Protein AF-A0A969S4S1-F1 (afdb_monomer_lite)

Secondary structure (DSSP, 8-state):
-------------------HHHHHHHHHHHHTT--EE----TTSSHHHHHHHHHHHHTTTSEEEE---SS-HHHHHHHHHHHTT--SBPPP-TTS---BPPHHHHHHHHHHH-STTEEEEETTGGGS-HHHHHHHHHHHHTT-EEEE-

Sequence (148 aa):
MARAAGRGTGSDAVKPLVDVVALEQVTSAIAAGCSVLLSGEAGQGTNQIAQAVADRFSGGLDVAIGVYKGSGKQFFQGLAKQLGCPLETEPDEKGRSRPLTVEQLKEEIAGNVGAETLIVLPESKRLPASVRYWIEDLMGDGVRVLAT

Structure (mmCIF, N/CA/C/O backbone):
data_AF-A0A969S4S1-F1
#
_entry.id   AF-A0A969S4S1-F1
#
loop_
_atom_site.group_PDB
_atom_site.id
_atom_site.type_symbol
_atom_site.label_atom_id
_atom_site.label_alt_id
_atom_site.label_comp_id
_atom_site.label_asym_id
_atom_site.label_entity_id
_atom_site.label_seq_id
_atom_site.pdbx_PDB_ins_code
_atom_site.Cartn_x
_atom_site.Cartn_y
_atom_site.Cartn_z
_atom_site.occupancy
_atom_site.B_iso_or_equiv
_atom_site.auth_seq_id
_atom_site.auth_comp_id
_atom_site.auth_asym_id
_atom_site.auth_atom_id
_atom_site.pdbx_PDB_model_num
ATOM 1 N N . MET A 1 1 ? -23.736 31.378 -48.860 1.00 45.19 1 MET A N 1
ATOM 2 C CA . MET A 1 1 ? -23.098 31.942 -47.646 1.00 45.19 1 MET A CA 1
ATOM 3 C C . MET A 1 1 ? -23.837 31.355 -46.448 1.00 45.19 1 MET A C 1
ATOM 5 O O . MET A 1 1 ? -25.048 31.448 -46.463 1.00 45.19 1 MET A O 1
ATOM 9 N N . ALA A 1 2 ? -23.277 30.665 -45.457 1.00 42.19 2 ALA A N 1
ATOM 10 C CA . ALA A 1 2 ? -21.902 30.377 -45.065 1.00 42.19 2 ALA A CA 1
ATOM 11 C C . ALA A 1 2 ? -21.863 28.980 -44.394 1.00 42.19 2 ALA A C 1
ATOM 13 O O . ALA A 1 2 ? -22.803 28.602 -43.699 1.00 42.19 2 ALA A O 1
ATOM 14 N N . ARG A 1 3 ? -20.793 28.206 -44.631 1.00 38.38 3 ARG A N 1
ATOM 15 C CA . ARG A 1 3 ? -20.524 26.909 -43.983 1.00 38.38 3 ARG A CA 1
ATOM 16 C C . ARG A 1 3 ? -19.895 27.156 -42.609 1.00 38.38 3 ARG A C 1
ATOM 18 O O . ARG A 1 3 ? -18.895 27.864 -42.523 1.00 38.38 3 ARG A O 1
ATOM 25 N N . ALA A 1 4 ? -20.445 26.543 -41.564 1.00 42.22 4 ALA A N 1
ATOM 26 C CA . ALA A 1 4 ? -19.804 26.461 -40.258 1.00 42.22 4 ALA A CA 1
ATOM 27 C C . ALA A 1 4 ? -18.593 25.516 -40.340 1.00 42.22 4 ALA A C 1
ATOM 29 O O . ALA A 1 4 ? -18.723 24.348 -40.705 1.00 42.22 4 ALA A O 1
ATOM 30 N N . ALA A 1 5 ? -17.409 26.045 -40.035 1.00 45.03 5 ALA A N 1
ATOM 31 C CA . ALA A 1 5 ? -16.176 25.285 -39.918 1.00 45.03 5 ALA A CA 1
ATOM 32 C C . ALA A 1 5 ? -16.185 24.497 -38.598 1.00 45.03 5 ALA A C 1
ATOM 34 O O . ALA A 1 5 ? -16.065 25.076 -37.517 1.00 45.03 5 ALA A O 1
ATOM 35 N N . GLY A 1 6 ? -16.328 23.174 -38.691 1.00 40.03 6 GLY A N 1
ATOM 36 C CA . GLY A 1 6 ? -16.053 22.267 -37.584 1.00 40.03 6 GLY A CA 1
ATOM 37 C C . GLY A 1 6 ? -14.558 22.283 -37.276 1.00 40.03 6 GLY A C 1
ATOM 38 O O . GLY A 1 6 ? -13.749 21.810 -38.071 1.00 40.03 6 GLY A O 1
ATOM 39 N N . ARG A 1 7 ? -14.188 22.859 -36.129 1.00 41.59 7 ARG A N 1
ATOM 40 C CA . ARG A 1 7 ? -12.853 22.724 -35.542 1.00 41.59 7 ARG A CA 1
ATOM 41 C C . ARG A 1 7 ? -12.730 21.313 -34.978 1.00 41.59 7 ARG A C 1
ATOM 43 O O . ARG A 1 7 ? -13.325 21.013 -33.949 1.00 41.59 7 ARG A O 1
ATOM 50 N N . GLY A 1 8 ? -11.963 20.461 -35.649 1.00 40.38 8 GLY A N 1
ATOM 51 C CA . GLY A 1 8 ? -11.456 19.237 -35.044 1.00 40.38 8 GLY A CA 1
ATOM 52 C C . GLY A 1 8 ? -10.429 19.604 -33.980 1.00 40.38 8 GLY A C 1
ATOM 53 O O . GLY A 1 8 ? -9.278 19.876 -34.301 1.00 40.38 8 GLY A O 1
ATOM 54 N N . THR A 1 9 ? -10.835 19.642 -32.714 1.00 41.31 9 THR A N 1
ATOM 55 C CA . THR A 1 9 ? -9.897 19.602 -31.589 1.00 41.31 9 THR A CA 1
ATOM 56 C C . THR A 1 9 ? -9.493 18.149 -31.374 1.00 41.31 9 THR A C 1
ATOM 58 O O . THR A 1 9 ? -9.981 17.481 -30.465 1.00 41.31 9 THR A O 1
ATOM 61 N N . GLY A 1 10 ? -8.626 17.645 -32.252 1.00 43.25 10 GLY A N 1
ATOM 62 C CA . GLY A 1 10 ? -7.823 16.465 -31.961 1.00 43.25 10 GLY A CA 1
ATOM 63 C C . GLY A 1 10 ? -6.790 16.857 -30.914 1.00 43.25 10 GLY A C 1
ATOM 64 O O . GLY A 1 10 ? -5.672 17.227 -31.250 1.00 43.25 10 GLY A O 1
ATOM 65 N N . SER A 1 11 ? -7.191 16.850 -29.644 1.00 46.34 11 SER A N 1
ATOM 66 C CA . SER A 1 11 ? -6.237 16.766 -28.545 1.00 46.34 11 SER A CA 1
ATOM 67 C C . SER A 1 11 ? -5.758 15.322 -28.513 1.00 46.34 11 SER A C 1
ATOM 69 O O . SER A 1 11 ? -6.262 14.521 -27.728 1.00 46.34 11 SER A O 1
ATOM 71 N N . ASP A 1 12 ? -4.834 14.987 -29.414 1.00 43.94 12 ASP A N 1
ATOM 72 C CA . ASP A 1 12 ? -4.005 13.795 -29.284 1.00 43.94 12 ASP A CA 1
ATOM 73 C C . ASP A 1 12 ? -3.240 13.963 -27.969 1.00 43.94 12 ASP A C 1
ATOM 75 O O . ASP A 1 12 ? -2.261 14.707 -27.872 1.00 43.94 12 ASP A O 1
ATOM 79 N N . ALA A 1 13 ? -3.778 13.377 -26.901 1.00 46.34 13 ALA A N 1
ATOM 80 C CA . ALA A 1 13 ? -3.096 13.312 -25.629 1.00 46.34 13 ALA A CA 1
ATOM 81 C C . ALA A 1 13 ? -1.813 12.525 -25.883 1.00 46.34 13 ALA A C 1
ATOM 83 O O . ALA A 1 13 ? -1.858 11.314 -26.098 1.00 46.34 13 ALA A O 1
ATOM 84 N N . VAL A 1 14 ? -0.679 13.226 -25.915 1.00 47.25 14 VAL A N 1
ATOM 85 C CA . VAL A 1 14 ? 0.643 12.610 -26.004 1.00 47.25 14 VAL A CA 1
ATOM 86 C C . VAL A 1 14 ? 0.742 11.639 -24.834 1.00 47.25 14 VAL A C 1
ATOM 88 O O . VAL A 1 14 ? 0.906 12.054 -23.686 1.00 47.25 14 VAL A O 1
ATOM 91 N N . LYS A 1 15 ? 0.575 10.341 -25.111 1.00 52.56 15 LYS A N 1
ATOM 92 C CA . LYS A 1 15 ? 0.833 9.296 -24.124 1.00 52.56 15 LYS A CA 1
ATOM 93 C C . LYS A 1 15 ? 2.298 9.459 -23.721 1.00 52.56 15 LYS A C 1
ATOM 95 O O . LYS A 1 15 ? 3.152 9.435 -24.610 1.00 52.56 15 LYS A O 1
ATOM 100 N N . PRO A 1 16 ? 2.606 9.680 -22.433 1.00 56.88 16 PRO A N 1
ATOM 101 C CA . PRO A 1 16 ? 3.990 9.804 -22.014 1.00 56.88 16 PRO A CA 1
ATOM 102 C C . PRO A 1 16 ? 4.742 8.534 -22.421 1.00 56.88 16 PRO A C 1
ATOM 104 O O . PRO A 1 16 ? 4.229 7.425 -22.261 1.00 56.88 16 PRO A O 1
ATOM 107 N N . LEU A 1 17 ? 5.940 8.707 -22.981 1.00 64.81 17 LEU A N 1
ATOM 108 C CA . LEU A 1 17 ? 6.854 7.602 -23.250 1.00 64.81 17 LEU A CA 1
ATOM 109 C C . LEU A 1 17 ? 7.251 7.003 -21.899 1.00 64.81 17 LEU A C 1
ATOM 111 O O . LEU A 1 17 ? 7.974 7.626 -21.126 1.00 64.81 17 LEU A O 1
ATOM 115 N N . VAL A 1 18 ? 6.717 5.824 -21.597 1.00 78.94 18 VAL A N 1
ATOM 116 C CA . VAL A 1 18 ? 7.147 5.023 -20.451 1.00 78.94 18 VAL A CA 1
ATOM 117 C C . VAL A 1 18 ? 8.376 4.237 -20.890 1.00 78.94 18 VAL A C 1
ATOM 119 O O . VAL A 1 18 ? 8.368 3.653 -21.974 1.00 78.94 18 VAL A O 1
ATOM 122 N N . ASP A 1 19 ? 9.424 4.220 -20.067 1.00 86.50 19 ASP A N 1
ATOM 123 C CA . ASP A 1 19 ? 10.554 3.320 -20.287 1.00 86.50 19 ASP A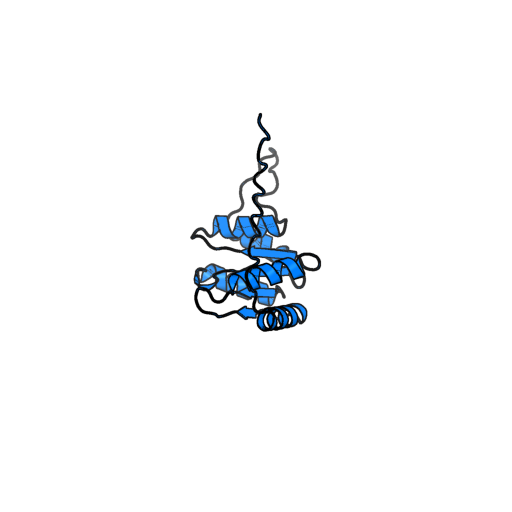 CA 1
ATOM 124 C C . ASP A 1 19 ? 10.056 1.870 -20.199 1.00 86.50 19 ASP A C 1
ATOM 126 O O . ASP A 1 19 ? 9.742 1.353 -19.124 1.00 86.50 19 ASP A O 1
ATOM 130 N N . VAL A 1 20 ? 9.934 1.236 -21.365 1.00 88.50 20 VAL A N 1
ATOM 131 C CA . VAL A 1 20 ? 9.370 -0.108 -21.508 1.00 88.50 20 VAL A CA 1
ATOM 132 C C . VAL A 1 20 ? 10.265 -1.150 -20.840 1.00 88.50 20 VAL A C 1
ATOM 134 O O . VAL A 1 20 ? 9.754 -2.111 -20.275 1.00 88.50 20 VAL A O 1
ATOM 137 N N . VAL A 1 21 ? 11.587 -0.956 -20.857 1.00 91.06 21 VAL A N 1
ATOM 138 C CA . VAL A 1 21 ? 12.523 -1.904 -20.243 1.00 91.06 21 VAL A CA 1
ATOM 139 C C . VAL A 1 21 ? 12.371 -1.863 -18.728 1.00 91.06 21 VAL A C 1
ATOM 141 O O . VAL A 1 21 ? 12.214 -2.912 -18.103 1.00 91.06 21 VAL A O 1
ATOM 144 N N . ALA A 1 22 ? 12.347 -0.661 -18.147 1.00 92.50 22 ALA A N 1
ATOM 145 C CA . ALA A 1 22 ? 12.125 -0.497 -16.714 1.00 92.50 22 ALA A CA 1
ATOM 146 C C . ALA A 1 22 ? 10.752 -1.045 -16.289 1.00 92.50 22 AL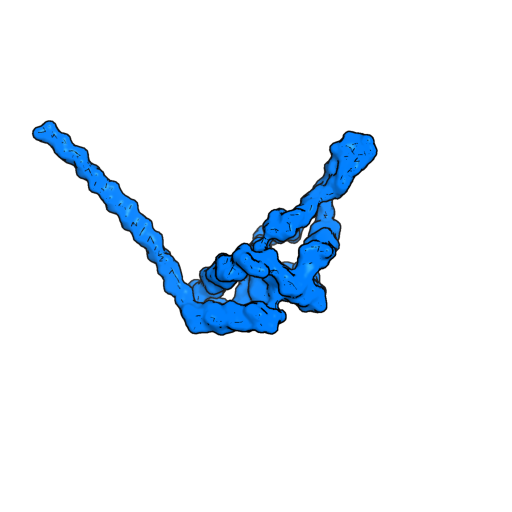A A C 1
ATOM 148 O O . ALA A 1 22 ? 10.654 -1.762 -15.294 1.00 92.50 22 ALA A O 1
ATOM 149 N N . LEU A 1 23 ? 9.695 -0.771 -17.062 1.00 95.75 23 LEU A N 1
ATOM 150 C CA . LEU A 1 23 ? 8.351 -1.281 -16.782 1.00 95.75 23 LEU A CA 1
ATOM 151 C C . LEU A 1 23 ? 8.299 -2.815 -16.760 1.00 95.75 23 LEU A C 1
ATOM 153 O O . LEU A 1 23 ? 7.725 -3.390 -15.833 1.00 95.75 23 LEU A O 1
ATOM 157 N N . GLU A 1 24 ? 8.889 -3.482 -17.753 1.00 95.81 24 GLU A N 1
ATOM 158 C CA . GLU A 1 24 ? 8.905 -4.948 -17.822 1.00 95.81 24 GLU A CA 1
ATOM 159 C C . GLU A 1 24 ? 9.728 -5.558 -16.677 1.00 95.81 24 GLU A C 1
ATOM 161 O O . GLU A 1 24 ? 9.294 -6.534 -16.064 1.00 95.81 24 GLU A O 1
ATOM 166 N N . GLN A 1 25 ? 10.860 -4.950 -16.305 1.00 96.06 25 GLN A N 1
ATOM 167 C CA . GLN A 1 25 ? 11.659 -5.393 -15.156 1.00 96.06 25 GLN A CA 1
ATOM 168 C C . GLN A 1 25 ? 10.885 -5.288 -13.836 1.00 96.06 25 GLN A C 1
ATOM 170 O O . GLN A 1 25 ? 10.832 -6.257 -13.076 1.00 96.06 25 GLN A O 1
ATOM 175 N N . VAL A 1 26 ? 10.251 -4.138 -13.577 1.00 97.50 26 VAL A N 1
ATOM 176 C CA . VAL A 1 26 ? 9.441 -3.932 -12.367 1.00 97.50 26 VAL A CA 1
ATOM 177 C C . VAL A 1 26 ? 8.269 -4.912 -12.347 1.00 97.50 26 VAL A C 1
ATOM 179 O O . VAL A 1 26 ? 8.052 -5.591 -11.347 1.00 97.50 26 VAL A O 1
ATOM 182 N N . THR A 1 27 ? 7.550 -5.045 -13.462 1.00 97.38 27 THR A N 1
ATOM 183 C CA . THR A 1 27 ? 6.409 -5.965 -13.578 1.00 97.38 27 THR A CA 1
ATOM 184 C C . THR A 1 27 ? 6.829 -7.410 -13.322 1.00 97.38 27 THR A C 1
ATOM 186 O O . THR A 1 27 ? 6.161 -8.113 -12.567 1.00 97.38 27 THR A O 1
ATOM 189 N N . SER A 1 28 ? 7.943 -7.855 -13.909 1.00 97.75 28 SER A N 1
ATOM 190 C CA . SER A 1 28 ? 8.450 -9.213 -13.710 1.00 97.75 28 SER A CA 1
ATOM 191 C C . SER A 1 28 ? 8.821 -9.479 -12.251 1.00 97.75 28 SER A C 1
ATOM 193 O O . SER A 1 28 ? 8.571 -10.577 -11.759 1.00 97.75 28 SER A O 1
ATOM 195 N N . ALA A 1 29 ? 9.398 -8.498 -11.553 1.00 97.81 29 ALA A N 1
ATOM 196 C CA . ALA A 1 29 ? 9.738 -8.630 -10.139 1.00 97.81 29 ALA A CA 1
ATOM 197 C C . ALA A 1 29 ? 8.483 -8.710 -9.252 1.00 97.81 29 ALA A C 1
ATOM 199 O O . ALA A 1 29 ? 8.394 -9.603 -8.410 1.00 97.81 29 ALA A O 1
ATOM 200 N N . ILE A 1 30 ? 7.486 -7.844 -9.480 1.00 98.06 30 ILE A N 1
ATOM 201 C CA . ILE A 1 30 ? 6.203 -7.902 -8.756 1.00 98.06 30 ILE A CA 1
ATOM 202 C C . ILE A 1 30 ? 5.506 -9.249 -9.003 1.00 98.06 30 ILE A C 1
ATOM 204 O O . ILE A 1 30 ? 5.061 -9.893 -8.057 1.00 98.06 30 ILE A O 1
ATOM 208 N N . ALA A 1 31 ? 5.463 -9.725 -10.253 1.00 96.75 31 ALA A N 1
ATOM 209 C CA . ALA A 1 31 ? 4.866 -11.018 -10.596 1.00 96.75 31 ALA A CA 1
ATOM 210 C C . ALA A 1 31 ? 5.578 -12.208 -9.923 1.00 96.75 31 ALA A C 1
ATOM 212 O O . ALA A 1 31 ? 4.945 -13.220 -9.635 1.00 96.75 31 ALA A O 1
ATOM 213 N N . ALA A 1 32 ? 6.878 -12.082 -9.642 1.00 96.56 32 ALA A N 1
ATOM 214 C CA . ALA A 1 32 ? 7.660 -13.076 -8.910 1.00 96.56 32 ALA A CA 1
ATOM 215 C C . ALA A 1 32 ? 7.489 -12.999 -7.380 1.00 96.56 32 ALA A C 1
ATOM 217 O O . ALA A 1 32 ? 8.119 -13.768 -6.657 1.00 96.56 32 ALA A O 1
ATOM 218 N N . GLY A 1 33 ? 6.655 -12.088 -6.871 1.00 95.88 33 GLY A N 1
ATOM 219 C CA . GLY A 1 33 ? 6.419 -11.932 -5.438 1.00 95.88 33 GLY A CA 1
ATOM 220 C C . GLY A 1 33 ? 7.321 -10.921 -4.736 1.00 95.88 33 GLY A C 1
ATOM 221 O O . GLY A 1 33 ? 7.290 -10.848 -3.513 1.00 95.88 33 GLY A O 1
ATOM 222 N N . CYS A 1 34 ? 8.127 -10.149 -5.467 1.00 97.00 34 CYS A N 1
ATOM 223 C CA . CYS A 1 34 ? 9.054 -9.195 -4.864 1.00 97.00 34 CYS A CA 1
ATOM 224 C C . CYS A 1 34 ? 8.412 -7.819 -4.654 1.00 97.00 34 CYS A C 1
ATOM 226 O O . CYS A 1 34 ? 7.604 -7.373 -5.464 1.00 97.00 34 CYS A O 1
ATOM 228 N N . SER A 1 35 ? 8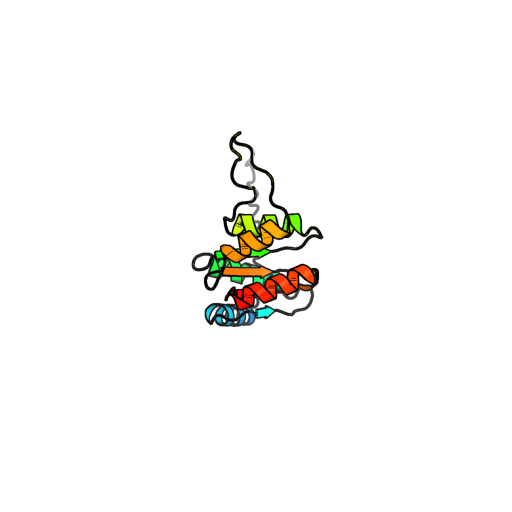.856 -7.104 -3.619 1.00 97.69 35 SER A N 1
ATOM 229 C CA . SER A 1 35 ? 8.666 -5.653 -3.500 1.00 97.69 35 SER A CA 1
ATOM 230 C C . SER A 1 35 ? 9.811 -4.912 -4.194 1.00 97.69 35 SER A C 1
ATOM 232 O O . SER A 1 35 ? 10.952 -5.376 -4.199 1.00 97.69 35 SER A O 1
ATOM 234 N N . VAL A 1 36 ? 9.513 -3.759 -4.790 1.00 98.06 36 VAL A N 1
ATOM 235 C CA . VAL A 1 36 ? 10.432 -3.007 -5.650 1.00 98.06 36 VAL A CA 1
ATOM 236 C C . VAL A 1 36 ? 10.512 -1.547 -5.209 1.00 98.06 36 VAL A C 1
ATOM 238 O O . VAL A 1 36 ? 9.498 -0.870 -5.046 1.00 98.06 36 VAL A O 1
ATOM 241 N N . LEU A 1 37 ? 11.741 -1.041 -5.085 1.00 96.81 37 LEU A N 1
ATOM 242 C CA . LEU A 1 37 ? 12.031 0.388 -4.993 1.00 96.81 37 LEU A CA 1
ATOM 243 C C . LEU A 1 37 ? 12.521 0.881 -6.357 1.00 96.81 37 LEU A C 1
ATOM 245 O O . LEU A 1 37 ? 13.610 0.520 -6.800 1.00 96.81 37 LEU A O 1
ATOM 249 N N . LEU A 1 38 ? 11.733 1.729 -7.007 1.00 95.44 38 LEU A N 1
ATOM 250 C CA . LEU A 1 38 ? 12.080 2.355 -8.275 1.00 95.44 38 LEU A CA 1
ATOM 251 C C . LEU A 1 38 ? 12.618 3.763 -8.017 1.00 95.44 38 LEU A C 1
ATOM 253 O O . LEU A 1 38 ? 11.865 4.700 -7.779 1.00 95.44 38 LEU A O 1
ATOM 257 N N . SER A 1 39 ? 13.937 3.914 -8.091 1.00 91.81 39 SER A N 1
ATOM 258 C CA . SER A 1 39 ? 14.593 5.217 -7.954 1.00 91.81 39 SER A CA 1
ATOM 259 C C . SER A 1 39 ? 14.818 5.867 -9.315 1.00 91.81 39 SER A C 1
ATOM 261 O O . SER A 1 39 ? 15.241 5.211 -10.262 1.00 91.81 39 SER A O 1
ATOM 263 N N . GLY A 1 40 ? 14.584 7.172 -9.392 1.00 89.44 40 GLY A N 1
ATOM 264 C CA . GLY A 1 40 ? 14.874 7.984 -10.567 1.00 89.44 40 GLY A CA 1
ATOM 265 C C . GLY A 1 40 ? 14.816 9.469 -10.232 1.00 89.44 40 GLY A C 1
ATOM 266 O O . GLY A 1 40 ? 14.316 9.877 -9.179 1.00 89.44 40 GLY A O 1
ATOM 267 N N . GLU A 1 41 ? 15.348 10.291 -11.123 1.00 86.81 41 GLU A N 1
ATOM 268 C CA . GLU A 1 41 ? 15.302 11.742 -10.973 1.00 86.81 41 GLU A CA 1
ATOM 269 C C . GLU A 1 41 ? 13.925 12.308 -11.341 1.00 86.81 41 GLU A C 1
ATOM 271 O O . GLU A 1 41 ? 13.111 11.687 -12.034 1.00 86.81 41 GLU A O 1
ATOM 276 N N . ALA A 1 42 ? 13.653 13.530 -10.880 1.00 84.31 42 ALA A N 1
ATOM 277 C CA . ALA A 1 42 ? 12.433 14.231 -11.249 1.00 84.31 42 ALA A CA 1
ATOM 278 C C . ALA A 1 42 ? 12.335 14.357 -12.780 1.00 84.31 42 ALA A C 1
ATOM 280 O O . ALA A 1 42 ? 13.253 14.844 -13.432 1.00 84.31 42 ALA A O 1
ATOM 281 N N . GLY A 1 43 ? 11.206 13.925 -13.345 1.00 84.69 43 GLY A N 1
ATOM 282 C CA . GLY A 1 43 ? 10.975 13.943 -14.791 1.00 84.69 43 GLY A CA 1
ATOM 283 C C . GLY A 1 43 ? 11.373 12.663 -15.535 1.00 84.69 43 GLY A C 1
ATOM 284 O O . GLY A 1 43 ? 11.055 12.560 -16.713 1.00 84.69 43 GLY A O 1
ATOM 285 N N . GLN A 1 44 ? 11.971 11.664 -14.873 1.00 87.00 44 GLN A N 1
ATOM 286 C CA . GLN A 1 44 ? 12.361 10.392 -15.512 1.00 87.00 44 GLN A CA 1
ATOM 287 C C . GLN A 1 44 ? 11.230 9.363 -15.658 1.00 87.00 44 GLN A C 1
ATOM 289 O O . GLN A 1 44 ? 11.463 8.242 -16.095 1.00 87.00 44 GLN A O 1
ATOM 294 N N . GLY A 1 45 ? 9.994 9.708 -15.302 1.00 90.81 45 GLY A N 1
ATOM 295 C CA . GLY A 1 45 ? 8.865 8.822 -15.574 1.00 90.81 45 GLY A CA 1
ATOM 296 C C . GLY A 1 45 ? 8.509 7.824 -14.462 1.00 90.81 45 GLY A C 1
ATOM 297 O O . GLY A 1 45 ? 7.656 6.970 -14.684 1.00 90.81 45 GLY A O 1
ATOM 298 N N . THR A 1 46 ? 9.127 7.885 -13.273 1.00 93.25 46 THR A N 1
ATOM 299 C CA . THR A 1 46 ? 8.927 6.866 -12.215 1.00 93.25 46 THR A CA 1
ATOM 300 C C . THR A 1 46 ? 7.469 6.741 -11.769 1.00 93.25 46 THR A C 1
ATOM 302 O O . THR A 1 46 ? 6.959 5.634 -11.617 1.00 93.25 46 THR A O 1
ATOM 305 N N . ASN A 1 47 ? 6.753 7.860 -11.647 1.00 92.44 47 ASN A N 1
ATOM 306 C CA . ASN A 1 47 ? 5.326 7.855 -11.316 1.00 92.44 47 ASN A CA 1
ATOM 307 C C . ASN A 1 47 ? 4.462 7.298 -12.462 1.00 92.44 47 ASN A C 1
ATOM 309 O O . ASN A 1 47 ? 3.444 6.661 -12.205 1.00 92.44 47 ASN A O 1
ATOM 313 N N . GLN A 1 48 ? 4.863 7.502 -13.721 1.00 93.94 48 GLN A N 1
ATOM 314 C CA . GLN A 1 48 ? 4.192 6.918 -14.884 1.00 93.94 48 GLN A CA 1
ATOM 315 C C . GLN A 1 48 ? 4.392 5.399 -14.927 1.00 93.94 48 GLN A C 1
ATOM 317 O O . GLN A 1 48 ? 3.441 4.678 -15.216 1.00 93.94 48 GLN A O 1
ATOM 322 N N . ILE A 1 49 ? 5.589 4.911 -14.583 1.00 95.44 49 ILE A N 1
ATOM 323 C CA . ILE A 1 49 ? 5.855 3.475 -14.421 1.00 95.44 49 ILE A CA 1
ATOM 324 C C . ILE A 1 49 ? 5.000 2.912 -13.282 1.00 95.44 49 ILE A C 1
ATOM 326 O O . ILE A 1 49 ? 4.334 1.902 -13.478 1.00 95.44 49 ILE A O 1
ATOM 330 N N . ALA A 1 50 ? 4.951 3.577 -12.124 1.00 95.69 50 ALA A N 1
ATOM 331 C CA . ALA A 1 50 ? 4.136 3.138 -10.992 1.00 95.69 50 ALA A CA 1
ATOM 332 C C . ALA A 1 50 ? 2.650 3.000 -11.348 1.00 95.69 50 ALA A C 1
ATOM 334 O O . ALA A 1 50 ? 2.030 1.988 -11.023 1.00 95.69 50 ALA A O 1
ATOM 335 N N . GLN A 1 51 ? 2.100 3.977 -12.075 1.00 95.81 51 GLN A N 1
ATOM 336 C CA . GLN A 1 51 ? 0.729 3.901 -12.573 1.00 95.81 51 GLN A CA 1
ATOM 337 C C . GLN A 1 51 ? 0.550 2.758 -13.581 1.00 95.81 51 GLN A C 1
ATOM 339 O O . GLN A 1 51 ? -0.397 1.991 -13.462 1.00 95.81 51 GLN A O 1
ATOM 344 N N . ALA A 1 52 ? 1.468 2.597 -14.538 1.00 96.25 52 ALA A N 1
ATOM 345 C CA . ALA A 1 52 ? 1.387 1.527 -15.532 1.00 96.25 52 ALA A CA 1
ATOM 346 C C . ALA A 1 52 ? 1.458 0.124 -14.899 1.00 96.25 52 ALA A C 1
ATOM 348 O O . ALA A 1 52 ? 0.774 -0.793 -15.353 1.00 96.25 52 ALA A O 1
ATOM 349 N N . VAL A 1 53 ? 2.252 -0.045 -13.836 1.00 97.12 53 VAL A N 1
ATOM 350 C CA . VAL A 1 53 ? 2.290 -1.284 -13.045 1.00 97.12 53 VAL A CA 1
ATOM 351 C C . VAL A 1 53 ? 0.953 -1.501 -12.336 1.00 97.12 53 VAL A C 1
ATOM 353 O O . VAL A 1 53 ? 0.394 -2.590 -12.441 1.00 97.12 53 VAL A O 1
ATOM 356 N N . ALA A 1 54 ? 0.407 -0.477 -11.671 1.00 97.12 54 ALA A N 1
ATOM 357 C CA . ALA A 1 54 ? -0.899 -0.570 -11.016 1.00 97.12 54 ALA A CA 1
ATOM 358 C C . ALA A 1 54 ? -1.997 -1.015 -11.999 1.00 97.12 54 ALA A C 1
ATOM 360 O O . ALA A 1 54 ? -2.722 -1.974 -11.733 1.00 97.12 54 ALA A O 1
ATOM 361 N N . ASP A 1 55 ? -2.058 -0.374 -13.170 1.00 96.38 55 ASP A N 1
ATOM 362 C CA . ASP A 1 55 ? -3.023 -0.692 -14.223 1.00 96.38 55 ASP A CA 1
ATOM 363 C C . ASP A 1 55 ? -2.875 -2.149 -14.688 1.00 96.38 55 ASP A C 1
ATOM 365 O O . ASP A 1 55 ? -3.869 -2.859 -14.845 1.00 96.38 55 ASP A O 1
ATOM 369 N N . ARG A 1 56 ? -1.635 -2.628 -14.853 1.00 96.50 56 ARG A N 1
ATOM 370 C CA . ARG A 1 56 ? -1.346 -3.991 -15.317 1.00 96.50 56 ARG A CA 1
ATOM 371 C C . ARG A 1 56 ? -1.777 -5.078 -14.334 1.00 96.50 56 ARG A C 1
ATOM 373 O O . ARG A 1 56 ? -2.193 -6.146 -14.778 1.00 96.50 56 ARG A O 1
ATOM 380 N N . PHE A 1 57 ? -1.680 -4.825 -13.032 1.00 97.19 57 PHE A N 1
ATOM 381 C CA . PHE A 1 57 ? -2.041 -5.803 -12.000 1.00 97.19 57 PHE A CA 1
ATOM 382 C C . PHE A 1 57 ? -3.488 -5.685 -11.508 1.00 97.19 57 PHE A C 1
ATOM 384 O O . PHE A 1 57 ? -3.972 -6.616 -10.874 1.00 97.19 57 PHE A O 1
ATOM 391 N N . SER A 1 58 ? -4.209 -4.615 -11.857 1.00 92.94 58 SER A N 1
ATOM 392 C CA . SER A 1 58 ? -5.594 -4.368 -11.413 1.00 92.94 58 SER A CA 1
ATOM 393 C C . SER A 1 58 ? -6.611 -5.471 -11.757 1.00 92.94 58 SER A C 1
ATOM 395 O O . SER A 1 58 ? -7.672 -5.538 -11.145 1.00 92.94 58 SER A O 1
ATOM 397 N N . GLY A 1 59 ? -6.308 -6.340 -12.729 1.00 91.06 59 GLY A N 1
ATOM 398 C CA . GLY A 1 59 ? -7.150 -7.482 -13.104 1.00 91.06 59 GLY A CA 1
ATOM 399 C C . GLY A 1 59 ? -6.815 -8.802 -12.399 1.00 91.06 59 GLY A C 1
ATOM 400 O O . GLY A 1 59 ? -7.488 -9.795 -12.664 1.00 91.06 59 GLY A O 1
ATOM 401 N N . GLY A 1 60 ? -5.769 -8.843 -11.568 1.00 93.81 60 GLY A N 1
ATOM 402 C CA . GLY A 1 60 ? -5.294 -10.074 -10.926 1.00 93.81 60 GLY A CA 1
ATOM 403 C C . GLY A 1 60 ? -4.839 -9.930 -9.474 1.00 93.81 60 GLY A C 1
ATOM 404 O O . GLY A 1 60 ? -4.753 -10.944 -8.799 1.00 93.81 60 GLY A O 1
ATOM 405 N N . LEU A 1 61 ? -4.566 -8.712 -9.001 1.00 96.94 61 LEU A N 1
ATOM 406 C CA . LEU A 1 61 ? -4.230 -8.401 -7.611 1.00 96.94 61 LEU A CA 1
ATOM 407 C C . LEU A 1 61 ? -5.163 -7.317 -7.071 1.00 96.94 61 LEU A C 1
ATOM 409 O O . LEU A 1 61 ? -5.662 -6.483 -7.831 1.00 96.94 61 LEU A O 1
ATOM 413 N N . ASP A 1 62 ? -5.297 -7.263 -5.750 1.00 97.56 62 ASP A N 1
ATOM 414 C CA . ASP A 1 62 ? -5.907 -6.134 -5.057 1.00 97.56 62 ASP A CA 1
ATOM 415 C C . ASP A 1 62 ? -4.910 -4.972 -5.033 1.00 97.56 62 ASP A C 1
ATOM 417 O O . ASP A 1 62 ? -3.942 -4.958 -4.266 1.00 97.56 62 ASP A O 1
ATOM 421 N N . VAL A 1 63 ? -5.103 -4.005 -5.933 1.00 98.25 63 VAL A N 1
ATOM 422 C CA . VAL A 1 63 ? -4.174 -2.885 -6.121 1.00 98.25 63 VAL A CA 1
ATOM 423 C C . VAL A 1 63 ? -4.675 -1.633 -5.406 1.00 98.25 63 VAL A C 1
ATOM 425 O O . VAL A 1 63 ? -5.779 -1.158 -5.667 1.00 98.25 63 VAL A O 1
ATOM 428 N N . ALA A 1 64 ? -3.821 -1.029 -4.578 1.00 98.19 64 ALA A N 1
ATOM 429 C CA . ALA A 1 64 ? -4.083 0.272 -3.967 1.00 98.19 64 ALA A CA 1
ATOM 430 C C . ALA A 1 64 ? -2.927 1.249 -4.183 1.00 98.19 64 ALA A C 1
ATOM 432 O O . ALA A 1 64 ? -1.759 0.905 -4.021 1.00 98.19 64 ALA A O 1
ATOM 433 N N . ILE A 1 65 ? -3.257 2.500 -4.508 1.00 98.06 65 ILE A N 1
ATOM 434 C CA . ILE A 1 65 ? -2.287 3.577 -4.712 1.00 98.06 65 ILE A CA 1
ATOM 435 C C . ILE A 1 65 ? -2.339 4.538 -3.519 1.00 98.06 65 ILE A C 1
ATOM 437 O O . ILE A 1 65 ? -3.340 5.224 -3.286 1.00 98.06 65 ILE A O 1
ATOM 441 N N . GLY A 1 66 ? -1.246 4.610 -2.760 1.00 96.44 66 GLY A N 1
ATOM 442 C CA . GLY A 1 66 ? -1.099 5.469 -1.588 1.00 96.44 66 GLY A CA 1
ATOM 443 C C . GLY A 1 66 ? -0.274 6.720 -1.884 1.00 96.44 66 GLY A C 1
ATOM 444 O O . GLY A 1 66 ? 0.950 6.659 -1.939 1.00 96.44 66 GLY A O 1
ATOM 445 N N . VAL A 1 67 ? -0.926 7.882 -1.995 1.00 94.38 67 VAL A N 1
ATOM 446 C CA . VAL A 1 67 ? -0.244 9.180 -2.165 1.00 94.38 67 VAL A CA 1
ATOM 447 C C . VAL A 1 67 ? -0.309 9.982 -0.868 1.00 94.38 67 VAL A C 1
ATOM 449 O O . VAL A 1 67 ? -1.376 10.455 -0.466 1.00 94.38 67 VAL A O 1
ATOM 452 N N . TYR A 1 68 ? 0.835 10.183 -0.211 1.00 94.94 68 TYR A N 1
ATOM 453 C CA . TYR A 1 68 ? 0.894 10.935 1.043 1.00 94.94 68 TYR A CA 1
ATOM 454 C C . TYR A 1 68 ? 0.963 12.447 0.813 1.00 94.94 68 TYR A C 1
ATOM 456 O O . TYR A 1 68 ? 1.916 12.975 0.242 1.00 94.94 68 TYR A O 1
ATOM 464 N N . LYS A 1 69 ? -0.046 13.164 1.320 1.00 93.44 69 LYS A N 1
ATOM 465 C CA . LYS A 1 69 ? -0.175 14.629 1.204 1.00 93.44 69 LYS A CA 1
ATOM 466 C C . LYS A 1 69 ? -0.135 15.352 2.557 1.00 93.44 69 LYS A C 1
ATOM 468 O O . LYS A 1 69 ? -0.717 16.420 2.701 1.00 93.44 69 LYS A O 1
ATOM 473 N N . GLY A 1 70 ? 0.537 14.771 3.555 1.00 93.19 70 GLY A N 1
ATOM 474 C CA . GLY A 1 70 ? 0.721 15.393 4.876 1.00 93.19 70 GLY A CA 1
ATOM 475 C C . GLY A 1 70 ? -0.317 15.017 5.940 1.00 93.19 70 GLY A C 1
ATOM 476 O O . GLY A 1 70 ? -0.235 15.517 7.056 1.00 93.19 70 GLY A O 1
ATOM 477 N N . SER A 1 71 ? -1.270 14.133 5.631 1.00 95.12 71 SER A N 1
ATOM 478 C CA . SER A 1 71 ? -2.272 13.643 6.586 1.00 95.12 71 SER A CA 1
ATOM 479 C C . SER A 1 71 ? -2.314 12.120 6.590 1.00 95.12 71 SER A C 1
ATOM 481 O O . SER A 1 71 ? -2.733 11.502 5.611 1.00 95.12 71 SER A O 1
ATOM 483 N N . GLY A 1 72 ? -1.907 11.512 7.710 1.00 94.81 72 GLY A N 1
ATOM 484 C CA . GLY A 1 72 ? -1.962 10.059 7.893 1.00 94.81 72 GLY A CA 1
ATOM 485 C C . GLY A 1 72 ? -3.389 9.520 7.795 1.00 94.81 72 GLY A C 1
ATOM 486 O O . GLY A 1 72 ? -3.631 8.559 7.076 1.00 94.81 72 GLY A O 1
ATOM 487 N N . LYS A 1 73 ? -4.366 10.191 8.423 1.00 95.38 73 LYS A N 1
ATOM 488 C CA . LYS A 1 73 ? -5.772 9.759 8.375 1.00 95.38 73 LYS A CA 1
ATOM 489 C C . LYS A 1 73 ? -6.313 9.702 6.947 1.00 95.38 73 LYS A C 1
ATOM 491 O O . LYS A 1 73 ? -6.900 8.697 6.570 1.00 95.38 73 LYS A O 1
ATOM 496 N N . GLN A 1 74 ? -6.073 10.738 6.143 1.00 96.75 74 GLN A N 1
ATOM 497 C CA . GLN A 1 74 ? -6.517 10.744 4.744 1.00 96.75 74 GLN A CA 1
ATOM 498 C C . GLN A 1 74 ? -5.788 9.692 3.902 1.00 96.75 74 GLN A C 1
ATOM 500 O O . GLN A 1 74 ? -6.404 9.076 3.039 1.00 96.75 74 GLN A O 1
ATOM 505 N N . PHE A 1 75 ? -4.498 9.469 4.169 1.00 97.75 75 PHE A N 1
ATOM 506 C CA . PHE A 1 75 ? -3.712 8.429 3.507 1.00 97.75 75 PHE A CA 1
ATOM 507 C C . PHE A 1 75 ? -4.299 7.032 3.759 1.00 97.75 75 PHE A C 1
ATOM 509 O O . PHE A 1 75 ? -4.624 6.329 2.805 1.00 97.75 75 PHE A O 1
ATOM 516 N N . PHE A 1 76 ? -4.523 6.661 5.023 1.00 98.31 76 PHE A N 1
ATOM 517 C CA . PHE A 1 76 ? -5.066 5.345 5.371 1.00 98.31 76 PHE A CA 1
ATOM 518 C C . PHE A 1 76 ? -6.526 5.172 4.948 1.00 98.31 76 PHE A C 1
ATOM 520 O O . PHE A 1 76 ? -6.874 4.123 4.423 1.00 98.31 76 PHE A O 1
ATOM 527 N N . GLN A 1 77 ? -7.367 6.205 5.070 1.00 97.81 77 GLN A N 1
ATOM 528 C CA . GLN A 1 77 ? -8.732 6.153 4.530 1.00 97.81 77 GLN A CA 1
ATOM 529 C C . GLN A 1 77 ? -8.739 5.943 3.009 1.00 97.81 77 GLN A C 1
ATOM 531 O O . GLN A 1 77 ? -9.597 5.236 2.486 1.00 97.81 77 GLN A O 1
ATOM 536 N N . GLY A 1 78 ? -7.786 6.549 2.293 1.00 97.94 78 GLY A N 1
ATOM 537 C CA . GLY A 1 78 ? -7.627 6.371 0.852 1.00 97.94 78 GLY A CA 1
ATOM 538 C C . GLY A 1 78 ? -7.226 4.949 0.464 1.00 97.94 78 GLY A C 1
ATOM 539 O O . GLY A 1 78 ? -7.756 4.427 -0.515 1.00 97.94 78 GLY A O 1
ATOM 540 N N . LEU A 1 79 ? -6.326 4.323 1.227 1.00 98.19 79 LEU A N 1
ATOM 541 C CA . LEU A 1 79 ? -5.945 2.921 1.030 1.00 98.19 79 LEU A CA 1
ATOM 542 C C . LEU A 1 79 ? -7.101 1.974 1.361 1.00 98.19 79 LEU A C 1
ATOM 544 O O . LEU A 1 79 ? -7.505 1.203 0.498 1.00 98.19 79 LEU A O 1
ATOM 548 N N . ALA A 1 80 ? -7.686 2.097 2.555 1.00 98.12 80 ALA A N 1
ATOM 549 C CA . ALA A 1 80 ? -8.816 1.282 2.998 1.00 98.12 80 ALA A CA 1
ATOM 550 C C . ALA A 1 80 ? -9.967 1.312 1.984 1.00 98.12 80 ALA A C 1
ATOM 552 O O . ALA A 1 80 ? -10.480 0.272 1.595 1.00 98.12 80 ALA A O 1
ATOM 553 N N . LYS A 1 81 ? -10.312 2.494 1.457 1.00 97.94 81 LYS A N 1
ATOM 554 C CA . LYS A 1 81 ? -11.362 2.621 0.440 1.00 97.94 81 LYS A CA 1
ATOM 555 C C . LYS A 1 81 ? -11.046 1.867 -0.858 1.00 97.94 81 LYS A C 1
ATOM 557 O O . LYS A 1 81 ? -11.960 1.307 -1.453 1.00 97.94 81 LYS A O 1
ATOM 562 N N . GLN A 1 82 ? -9.797 1.900 -1.323 1.00 97.94 82 GLN A N 1
ATOM 563 C CA . GLN A 1 82 ? -9.383 1.192 -2.544 1.00 97.94 82 GLN A CA 1
ATOM 564 C C . GLN A 1 82 ? -9.394 -0.326 -2.347 1.00 97.94 82 GLN A C 1
ATOM 566 O O . GLN A 1 82 ? -9.784 -1.046 -3.255 1.00 97.94 82 GLN A O 1
ATOM 571 N N . LEU A 1 83 ? -9.035 -0.782 -1.146 1.00 97.06 83 LEU A N 1
ATOM 572 C CA . LEU A 1 83 ? -9.002 -2.193 -0.756 1.00 97.06 83 LEU A CA 1
ATOM 573 C C . LEU A 1 83 ? -10.359 -2.717 -0.253 1.00 97.06 83 LEU A C 1
ATOM 575 O O . LEU A 1 83 ? -10.458 -3.855 0.186 1.00 97.06 83 LEU A O 1
ATOM 579 N N . GLY A 1 84 ? -11.412 -1.893 -0.281 1.00 96.56 84 GLY A N 1
ATOM 580 C CA . GLY A 1 84 ? -12.748 -2.287 0.175 1.00 96.56 84 GLY A CA 1
ATOM 581 C C . GLY A 1 84 ? -12.890 -2.461 1.692 1.00 96.56 84 GLY A C 1
ATOM 582 O O . GLY A 1 84 ? -13.882 -3.027 2.142 1.00 96.56 84 GLY A O 1
ATOM 583 N N . CYS A 1 85 ? -11.943 -1.964 2.488 1.00 96.81 85 CYS A N 1
ATOM 584 C CA . CYS A 1 85 ? -11.986 -2.069 3.941 1.00 96.81 85 CYS A CA 1
ATOM 585 C C . CYS A 1 85 ? -12.986 -1.064 4.558 1.00 96.81 85 CYS A C 1
ATOM 587 O O . CYS A 1 85 ? -13.134 0.060 4.052 1.00 96.81 85 CYS A O 1
ATOM 589 N N . PRO A 1 86 ? -13.634 -1.414 5.684 1.00 96.06 86 PRO A N 1
ATOM 590 C CA . PRO A 1 86 ? -14.472 -0.492 6.445 1.00 96.06 86 PRO A CA 1
ATOM 591 C C . PRO A 1 86 ? -13.735 0.791 6.857 1.00 96.06 86 PRO A C 1
ATOM 593 O O . PRO A 1 86 ? -12.555 0.785 7.201 1.00 96.06 86 PRO A O 1
ATOM 596 N N . LEU A 1 87 ? -14.451 1.921 6.851 1.00 97.06 87 LEU A N 1
ATOM 597 C CA . LEU A 1 87 ? -13.939 3.221 7.323 1.00 97.06 87 LEU A CA 1
ATOM 598 C C . LEU A 1 87 ? -14.556 3.661 8.655 1.00 97.06 87 LEU A C 1
ATOM 600 O O . LEU A 1 87 ? -14.139 4.667 9.241 1.00 97.06 87 LEU A O 1
ATOM 604 N N . GLU A 1 88 ? -15.562 2.927 9.115 1.00 96.81 88 GLU 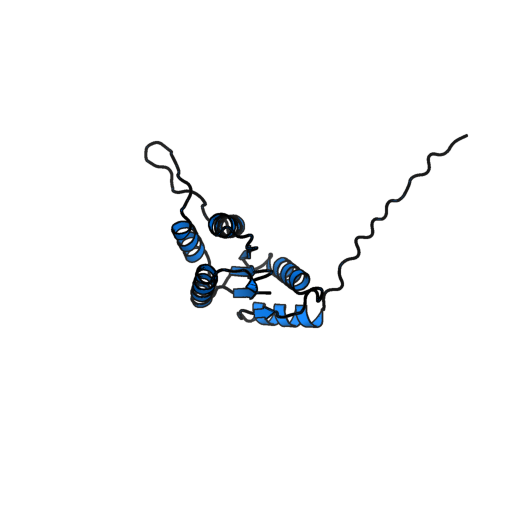A N 1
ATOM 605 C CA . GLU A 1 88 ? -16.319 3.195 10.326 1.00 96.81 88 GLU A CA 1
ATOM 606 C C . GLU A 1 88 ? -16.510 1.895 11.105 1.00 96.81 88 GLU A C 1
ATOM 608 O O . GLU A 1 88 ? -16.455 0.807 10.536 1.00 96.81 88 GLU A O 1
ATOM 613 N N . THR A 1 89 ? -16.740 2.014 12.409 1.00 94.38 89 THR A N 1
ATOM 614 C CA . THR A 1 89 ? -17.082 0.875 13.259 1.00 94.38 89 THR A CA 1
ATOM 615 C C . THR A 1 89 ? -18.416 0.263 12.848 1.00 94.38 89 THR A C 1
ATOM 617 O O . THR A 1 89 ? -19.292 0.949 12.307 1.00 94.38 89 THR A O 1
ATOM 620 N N . GLU A 1 90 ? -18.628 -0.994 13.233 1.00 92.38 90 GLU A N 1
ATOM 621 C CA . GLU A 1 90 ? -19.968 -1.572 13.219 1.00 92.38 90 GLU A CA 1
ATOM 622 C C . GLU A 1 90 ? -20.962 -0.684 14.000 1.00 92.38 90 GLU A C 1
ATOM 624 O O . GLU A 1 90 ? -20.562 0.011 14.951 1.00 92.38 90 GLU A O 1
ATOM 629 N N . PRO A 1 91 ? -22.241 -0.646 13.586 1.00 94.38 91 PRO A N 1
ATOM 630 C CA . PRO A 1 91 ? -23.251 0.149 14.266 1.00 94.38 91 PRO A CA 1
ATOM 631 C C . PRO A 1 91 ? -23.455 -0.337 15.705 1.00 94.38 91 PRO A C 1
ATOM 633 O O . PRO A 1 91 ? -23.580 -1.534 15.951 1.00 94.38 91 PRO A O 1
ATOM 636 N N . ASP A 1 92 ? -23.543 0.594 16.659 1.00 92.50 92 ASP A N 1
ATOM 637 C CA . ASP A 1 92 ? -23.947 0.263 18.030 1.00 92.50 92 ASP A CA 1
ATOM 638 C C . ASP A 1 92 ? -25.419 -0.209 18.096 1.00 92.50 92 ASP A C 1
ATOM 640 O O . ASP A 1 92 ? -26.157 -0.156 17.113 1.00 92.50 92 ASP A O 1
ATOM 644 N N . GLU A 1 93 ? -25.900 -0.616 19.277 1.00 92.12 93 GLU A N 1
ATOM 645 C CA . GLU A 1 93 ? -27.308 -1.012 19.503 1.00 92.12 93 GLU A CA 1
ATOM 646 C C . GLU A 1 93 ? -28.332 0.076 19.112 1.00 92.12 93 GLU A C 1
ATOM 648 O O . GLU A 1 93 ? -29.529 -0.188 19.003 1.00 92.12 93 GLU A O 1
ATOM 653 N N . LYS A 1 94 ? -27.876 1.319 18.911 1.00 92.38 94 LYS A N 1
ATOM 654 C CA . LYS A 1 94 ? -28.679 2.467 18.476 1.00 92.38 94 LYS A CA 1
ATOM 655 C C . LYS A 1 94 ? -28.479 2.790 16.990 1.00 92.38 94 LYS A C 1
ATOM 657 O O . LYS A 1 94 ? -28.942 3.836 16.538 1.00 92.38 94 LYS A O 1
ATOM 662 N N . GLY A 1 95 ? -27.790 1.927 16.244 1.00 92.50 95 GLY A N 1
ATOM 663 C CA . GLY A 1 95 ? -27.519 2.070 14.818 1.00 92.50 95 GLY A CA 1
ATOM 664 C C . GLY A 1 95 ? -26.482 3.140 14.476 1.00 92.50 95 GLY A C 1
ATOM 665 O O . GLY A 1 95 ? -26.486 3.639 13.354 1.00 92.50 95 GLY A O 1
ATOM 666 N N . ARG A 1 96 ? -25.622 3.549 15.418 1.00 92.88 96 ARG A N 1
ATOM 667 C CA . ARG A 1 96 ? -24.619 4.600 15.181 1.00 92.88 96 ARG A CA 1
ATOM 668 C C . ARG A 1 96 ? -23.236 4.002 14.957 1.00 92.88 96 ARG A C 1
ATOM 670 O O . ARG A 1 96 ? -22.721 3.311 15.833 1.00 92.88 96 ARG A O 1
ATOM 677 N N . SER A 1 97 ? -22.609 4.376 13.849 1.00 94.62 97 SER A N 1
ATOM 678 C CA . SER A 1 97 ? -21.207 4.080 13.543 1.00 94.62 97 SER A CA 1
ATOM 679 C C . SER A 1 97 ? -20.309 5.282 13.835 1.00 94.62 97 SER A C 1
ATOM 681 O O . SER A 1 97 ? -20.764 6.431 13.878 1.00 94.62 97 SER A O 1
ATOM 683 N N . ARG A 1 98 ? -19.023 5.025 14.091 1.00 95.31 98 ARG A N 1
ATOM 684 C CA . ARG A 1 98 ? -18.009 6.069 14.302 1.00 95.31 98 ARG A CA 1
ATOM 685 C C . ARG A 1 98 ? -16.862 5.896 13.313 1.00 95.31 98 ARG A C 1
ATOM 687 O O . ARG A 1 98 ? -16.467 4.760 13.077 1.00 95.31 98 ARG A O 1
ATOM 694 N N . PRO A 1 99 ? -16.267 6.986 12.798 1.00 96.06 99 PRO A N 1
ATOM 695 C CA . PRO A 1 99 ? -15.080 6.887 11.959 1.00 96.06 99 PRO A CA 1
ATOM 696 C C . PRO A 1 99 ? -13.932 6.203 12.695 1.00 96.06 99 PRO A C 1
ATOM 698 O O . PRO A 1 99 ? -13.648 6.555 13.844 1.00 96.06 99 PRO A O 1
ATOM 701 N N . LEU A 1 100 ? -13.239 5.298 12.008 1.00 97.44 100 LEU A N 1
ATOM 702 C CA . LEU A 1 100 ? -12.064 4.630 12.558 1.00 97.44 100 LEU A CA 1
ATOM 703 C C . LEU A 1 100 ? -10.925 5.631 12.824 1.00 97.44 100 LEU A C 1
ATOM 705 O O . LEU A 1 100 ? -10.756 6.649 12.128 1.00 97.44 100 LEU A O 1
ATOM 709 N N . THR A 1 101 ? -10.142 5.350 13.867 1.00 97.12 101 THR A N 1
ATOM 710 C CA . THR A 1 101 ? -8.865 6.029 14.123 1.00 97.12 101 THR A CA 1
ATOM 711 C C . THR A 1 101 ? -7.812 5.603 13.099 1.00 97.12 101 THR A C 1
ATOM 713 O O . THR A 1 101 ? -8.024 4.690 12.307 1.00 97.12 101 THR A O 1
ATOM 716 N N . VAL A 1 102 ? -6.658 6.277 13.085 1.00 96.88 102 VAL A N 1
ATOM 717 C CA . VAL A 1 102 ? -5.548 5.881 12.204 1.00 96.88 102 VAL A CA 1
ATOM 718 C C . VAL A 1 102 ? -5.063 4.477 12.549 1.00 96.88 102 VAL A C 1
ATOM 720 O O . VAL A 1 102 ? -4.847 3.673 11.654 1.00 96.88 102 VAL A O 1
ATOM 723 N N . GLU A 1 103 ? -4.933 4.178 13.836 1.00 97.44 103 GLU A N 1
ATOM 724 C CA . GLU A 1 103 ? -4.511 2.876 14.343 1.00 97.44 103 GLU A CA 1
ATOM 725 C C . GLU A 1 103 ? -5.506 1.785 13.939 1.00 97.44 103 GLU A C 1
ATOM 727 O O . GLU A 1 103 ? -5.098 0.785 13.361 1.00 97.44 103 GLU A O 1
ATOM 732 N N . GLN A 1 104 ? -6.808 2.033 14.108 1.00 97.88 104 GLN A N 1
ATOM 733 C CA . GLN A 1 104 ? -7.849 1.098 13.674 1.00 97.88 104 GLN A CA 1
ATOM 734 C C . GLN A 1 104 ? -7.854 0.896 12.156 1.00 97.88 104 GLN A C 1
ATOM 736 O O . GLN A 1 104 ? -8.023 -0.221 11.696 1.00 97.88 104 GLN A O 1
ATOM 741 N N . LEU A 1 105 ? -7.627 1.948 11.359 1.00 98.38 105 LEU A N 1
ATOM 742 C CA . LEU A 1 105 ? -7.498 1.805 9.904 1.00 98.38 105 LEU A CA 1
ATOM 743 C C . LEU A 1 105 ? -6.279 0.960 9.519 1.00 98.38 105 LEU A C 1
ATOM 745 O O . LEU A 1 105 ? -6.351 0.192 8.567 1.00 98.38 105 LEU A O 1
ATOM 749 N N . LYS A 1 106 ? -5.154 1.107 10.228 1.00 98.19 106 LYS A N 1
ATOM 750 C CA . LYS A 1 106 ? -3.949 0.302 9.988 1.00 98.19 106 LYS A CA 1
ATOM 751 C C . LYS A 1 106 ? -4.198 -1.175 10.280 1.00 98.19 106 LYS A C 1
ATOM 753 O O . LYS A 1 106 ? -3.770 -2.005 9.486 1.00 98.19 106 LYS A O 1
ATOM 758 N N . GLU A 1 107 ? -4.861 -1.472 11.395 1.00 97.69 107 GLU A N 1
ATOM 759 C CA . GLU A 1 107 ? -5.240 -2.833 11.794 1.00 97.69 107 GLU A CA 1
ATOM 760 C C . GLU A 1 107 ? -6.244 -3.439 10.811 1.00 97.69 107 GLU A C 1
ATOM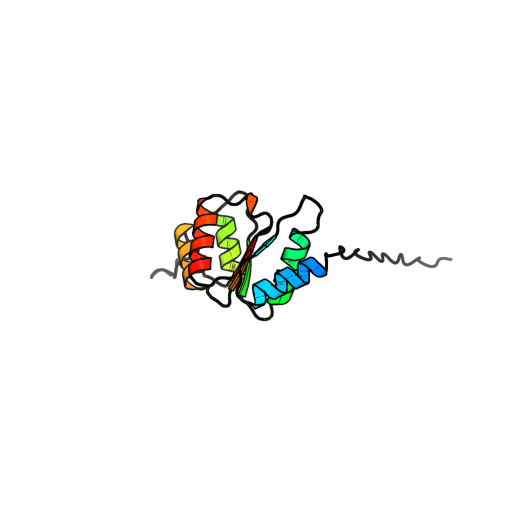 762 O O . GLU A 1 107 ? -6.042 -4.555 10.343 1.00 97.69 107 GLU A O 1
ATOM 767 N N . GLU A 1 108 ? -7.271 -2.675 10.433 1.00 97.81 108 GLU A N 1
ATOM 768 C CA . GLU A 1 108 ? -8.288 -3.118 9.482 1.00 97.81 108 GLU A CA 1
ATOM 769 C C . GLU A 1 108 ? -7.668 -3.431 8.117 1.00 97.81 108 GLU A C 1
ATOM 771 O O . GLU A 1 108 ? -7.914 -4.495 7.559 1.00 97.81 108 GLU A O 1
ATOM 776 N N . ILE A 1 109 ? -6.811 -2.550 7.587 1.00 98.25 109 ILE A N 1
ATOM 777 C CA . ILE A 1 109 ? -6.107 -2.822 6.329 1.00 98.25 109 ILE A CA 1
ATOM 778 C C . ILE A 1 109 ? -5.228 -4.065 6.483 1.00 98.25 109 ILE A C 1
ATOM 780 O O . ILE A 1 109 ? -5.328 -4.958 5.653 1.00 98.25 109 ILE A O 1
ATOM 784 N N . ALA A 1 110 ? -4.409 -4.150 7.537 1.00 97.88 110 ALA A N 1
ATOM 785 C CA . ALA A 1 110 ? -3.503 -5.280 7.751 1.00 97.88 110 ALA A CA 1
ATOM 786 C C . ALA A 1 110 ? -4.238 -6.630 7.818 1.00 97.88 110 ALA A C 1
ATOM 788 O O . ALA A 1 110 ? -3.758 -7.611 7.264 1.00 97.88 110 ALA A O 1
ATOM 789 N N . GLY A 1 111 ? -5.426 -6.674 8.428 1.00 97.06 111 GLY A N 1
ATOM 790 C CA . GLY A 1 111 ? -6.242 -7.888 8.506 1.00 97.06 111 GLY A CA 1
ATOM 791 C C . GLY A 1 111 ? -6.904 -8.314 7.190 1.00 97.06 111 GLY A C 1
ATOM 792 O O . GLY A 1 111 ? -7.366 -9.449 7.093 1.00 97.06 111 GLY A O 1
ATOM 793 N N . ASN A 1 112 ? -6.959 -7.431 6.188 1.00 96.62 112 ASN A N 1
ATOM 794 C CA . ASN A 1 112 ? -7.641 -7.664 4.910 1.00 96.62 112 ASN A CA 1
ATOM 795 C C . ASN A 1 112 ? -6.684 -7.735 3.704 1.00 96.62 112 ASN A C 1
ATOM 797 O O . ASN A 1 112 ? -7.143 -7.895 2.575 1.00 96.62 112 ASN A O 1
ATOM 801 N N . VAL A 1 113 ? -5.371 -7.609 3.914 1.00 97.56 113 VAL A N 1
ATOM 802 C CA . VAL A 1 113 ? -4.356 -7.670 2.850 1.00 97.56 113 VAL A CA 1
ATOM 803 C C . VAL A 1 113 ? -3.433 -8.870 3.026 1.00 97.56 113 VAL A C 1
ATOM 805 O O . VAL A 1 113 ? -3.328 -9.442 4.106 1.00 97.56 113 VAL A O 1
ATOM 808 N N . GLY A 1 114 ? -2.740 -9.253 1.955 1.00 96.38 114 GLY A N 1
ATOM 809 C CA . GLY A 1 114 ? -1.752 -10.328 2.006 1.00 96.38 114 GLY A CA 1
ATOM 810 C C . GLY A 1 114 ? -1.051 -10.540 0.670 1.00 96.38 114 GLY A C 1
ATOM 811 O O . GLY A 1 114 ? -0.841 -9.596 -0.093 1.00 96.38 114 GLY A O 1
ATOM 812 N N . ALA A 1 115 ? -0.724 -11.796 0.360 1.00 96.12 115 ALA A N 1
ATOM 813 C CA . ALA A 1 115 ? 0.022 -12.171 -0.845 1.00 96.12 115 ALA A CA 1
ATOM 814 C C . ALA A 1 115 ? -0.639 -11.746 -2.169 1.00 96.12 115 ALA A C 1
ATOM 816 O O . ALA A 1 115 ? 0.060 -11.583 -3.164 1.00 96.12 115 ALA A O 1
ATOM 817 N N . GLU A 1 116 ? -1.954 -11.529 -2.199 1.00 97.06 116 GLU A N 1
ATOM 818 C CA . GLU A 1 116 ? -2.680 -11.082 -3.398 1.00 97.06 116 GLU A CA 1
ATOM 819 C C . GLU A 1 116 ? -2.829 -9.554 -3.484 1.00 97.06 116 GLU A C 1
ATOM 821 O O . GLU A 1 116 ? -3.489 -9.036 -4.380 1.00 97.06 116 GLU A O 1
ATOM 826 N N . THR A 1 117 ? -2.175 -8.808 -2.591 1.00 98.44 117 THR A N 1
ATOM 827 C CA . THR A 1 117 ? -2.252 -7.347 -2.533 1.00 98.44 117 THR A CA 1
ATOM 828 C C . THR A 1 117 ? -0.985 -6.691 -3.086 1.00 98.44 117 THR A C 1
ATOM 830 O O . THR A 1 117 ? 0.142 -7.092 -2.775 1.00 98.44 117 THR A O 1
ATOM 833 N N . LEU A 1 118 ? -1.167 -5.628 -3.874 1.00 98.69 118 LEU A N 1
ATOM 834 C CA . LEU A 1 118 ? -0.106 -4.729 -4.326 1.00 98.69 118 LEU A CA 1
ATOM 835 C C . LEU A 1 118 ? -0.390 -3.298 -3.857 1.00 98.69 118 LEU A C 1
ATOM 837 O O . LEU A 1 118 ? -1.357 -2.668 -4.288 1.00 98.69 118 LEU A O 1
ATOM 841 N N . ILE A 1 119 ? 0.503 -2.744 -3.038 1.00 98.50 119 ILE A N 1
ATOM 842 C CA . ILE A 1 119 ? 0.458 -1.332 -2.652 1.00 98.50 119 ILE A CA 1
ATOM 843 C C . ILE A 1 119 ? 1.483 -0.549 -3.474 1.00 98.50 119 ILE A C 1
ATOM 845 O O . ILE A 1 119 ? 2.691 -0.769 -3.391 1.00 98.50 119 ILE A O 1
ATOM 849 N N . VAL A 1 120 ? 1.001 0.412 -4.254 1.00 98.44 120 VAL A N 1
ATOM 850 C CA . VAL A 1 120 ? 1.828 1.331 -5.037 1.00 98.44 120 VAL A CA 1
ATOM 851 C C . VAL A 1 120 ? 1.932 2.660 -4.294 1.00 98.44 120 VAL A C 1
ATOM 853 O O . VAL A 1 120 ? 0.927 3.273 -3.943 1.00 98.44 120 VAL A O 1
ATOM 856 N N . LEU A 1 121 ? 3.153 3.127 -4.054 1.00 97.62 121 LEU A N 1
ATOM 857 C CA . LEU A 1 121 ? 3.466 4.314 -3.260 1.00 97.62 121 LEU A CA 1
ATOM 858 C C . LEU A 1 121 ? 4.266 5.315 -4.099 1.00 97.62 121 LEU A C 1
ATOM 860 O O . LEU A 1 121 ? 5.497 5.372 -3.984 1.00 97.62 121 LEU A O 1
ATOM 864 N N . PRO A 1 122 ? 3.589 6.117 -4.941 1.00 93.56 122 PRO A N 1
ATOM 865 C CA . PRO A 1 122 ? 4.241 7.208 -5.639 1.00 93.56 122 PRO A CA 1
ATOM 866 C C . PRO A 1 122 ? 4.802 8.222 -4.637 1.00 93.56 122 PRO A C 1
ATOM 868 O O . PRO A 1 122 ? 4.117 8.601 -3.684 1.00 93.56 122 PRO A O 1
ATOM 871 N N . GLU A 1 123 ? 6.022 8.706 -4.869 1.00 89.25 123 GLU A N 1
ATOM 872 C CA . GLU A 1 123 ? 6.692 9.683 -3.995 1.00 89.25 123 GLU A CA 1
ATOM 873 C C . GLU A 1 123 ? 6.893 9.187 -2.547 1.00 89.25 123 GLU A C 1
AT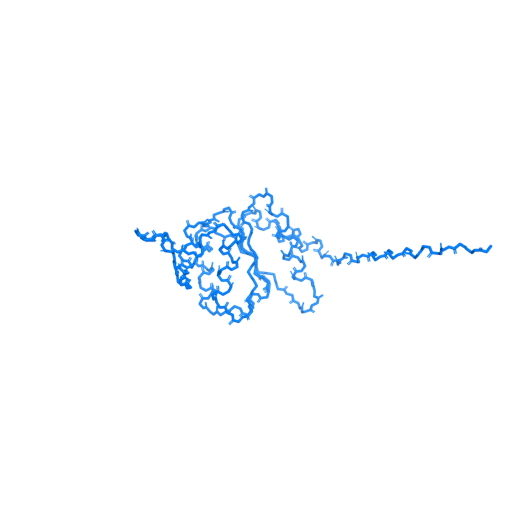OM 875 O O . GLU A 1 123 ? 6.808 9.955 -1.579 1.00 89.25 123 GLU A O 1
ATOM 880 N N . SER A 1 124 ? 7.208 7.902 -2.391 1.00 92.06 124 SER A N 1
ATOM 881 C CA . SER A 1 124 ? 7.420 7.196 -1.122 1.00 92.06 124 SER A CA 1
ATOM 882 C C . SER A 1 124 ? 8.410 7.893 -0.175 1.00 92.06 124 SER A C 1
ATOM 884 O O . SER A 1 124 ? 8.267 7.822 1.047 1.00 92.06 124 SER A O 1
ATOM 886 N N . LYS A 1 125 ? 9.361 8.673 -0.708 1.00 91.19 125 LYS A N 1
ATOM 887 C CA . LYS A 1 125 ? 10.290 9.514 0.074 1.00 91.19 125 LYS A CA 1
ATOM 888 C C . LYS A 1 125 ? 9.605 10.503 1.027 1.00 91.19 125 LYS A C 1
ATOM 890 O O . LYS A 1 125 ? 10.230 10.958 1.983 1.00 91.19 125 LYS A O 1
ATOM 895 N N . ARG A 1 126 ? 8.340 10.858 0.774 1.00 92.81 126 ARG A N 1
ATOM 896 C CA . ARG A 1 126 ? 7.551 11.782 1.608 1.00 92.81 126 ARG A CA 1
ATOM 897 C C . ARG A 1 126 ? 6.876 11.090 2.793 1.00 92.81 126 ARG A C 1
ATOM 899 O O . ARG A 1 126 ? 6.330 11.781 3.652 1.00 92.81 126 ARG A O 1
ATOM 906 N N . LEU A 1 127 ? 6.883 9.756 2.837 1.00 96.12 127 LEU A N 1
ATOM 907 C CA . LEU A 1 127 ? 6.216 8.993 3.885 1.00 96.12 127 LEU A CA 1
ATOM 908 C C . LEU A 1 127 ? 6.912 9.204 5.239 1.00 96.12 127 LEU A C 1
ATOM 910 O O . LEU A 1 127 ? 8.142 9.108 5.326 1.00 96.12 127 LEU A O 1
ATOM 914 N N . PRO A 1 128 ? 6.149 9.466 6.315 1.00 96.00 128 PRO A N 1
ATOM 915 C CA . PRO A 1 128 ? 6.709 9.522 7.656 1.00 96.00 128 PRO A CA 1
ATOM 916 C C . PRO A 1 128 ? 7.180 8.130 8.093 1.00 96.00 128 PRO A C 1
ATOM 918 O O . PRO A 1 128 ? 6.673 7.107 7.629 1.00 96.00 128 PRO A O 1
ATOM 921 N N . ALA A 1 129 ? 8.131 8.087 9.031 1.00 96.06 129 ALA A N 1
ATOM 922 C CA . ALA A 1 129 ? 8.722 6.835 9.508 1.00 96.06 129 ALA A CA 1
ATOM 923 C C . ALA A 1 129 ? 7.674 5.822 10.001 1.00 96.06 129 ALA A C 1
ATOM 925 O O . ALA A 1 129 ? 7.761 4.650 9.662 1.00 96.06 129 ALA A O 1
ATOM 926 N N . SER A 1 130 ? 6.638 6.282 10.710 1.00 95.38 130 SER A N 1
ATOM 927 C CA . SER A 1 130 ? 5.559 5.421 11.212 1.00 95.38 130 SER A CA 1
ATOM 928 C C . SER A 1 130 ? 4.743 4.726 10.118 1.00 95.38 130 SER A C 1
ATOM 930 O O . SER A 1 130 ? 4.190 3.658 10.367 1.00 95.38 130 SER A O 1
ATOM 932 N N . VAL A 1 131 ? 4.644 5.321 8.924 1.00 96.69 131 VAL A N 1
ATOM 933 C CA . VAL A 1 131 ? 3.980 4.697 7.770 1.00 96.69 131 VAL A CA 1
ATOM 934 C C . VAL A 1 131 ? 4.924 3.705 7.100 1.00 96.69 131 VAL A C 1
ATOM 936 O O . VAL A 1 131 ? 4.484 2.623 6.742 1.00 96.69 131 VAL A O 1
ATOM 939 N N . ARG A 1 132 ? 6.218 4.035 6.987 1.00 96.25 132 ARG A N 1
ATOM 940 C CA . ARG A 1 132 ? 7.229 3.128 6.420 1.00 96.25 132 ARG A CA 1
ATOM 941 C C . ARG A 1 132 ? 7.358 1.833 7.220 1.00 96.25 132 ARG A C 1
ATOM 943 O O . ARG A 1 132 ? 7.252 0.776 6.622 1.00 96.25 132 ARG A O 1
ATOM 950 N N . TYR A 1 133 ? 7.463 1.917 8.547 1.00 96.75 133 TYR A N 1
ATOM 951 C CA . TYR A 1 133 ? 7.520 0.720 9.395 1.00 96.75 133 TYR A CA 1
ATOM 952 C C . TYR A 1 133 ? 6.263 -0.142 9.271 1.00 96.75 133 TYR A C 1
ATOM 954 O O . TYR A 1 133 ? 6.357 -1.352 9.158 1.00 96.75 133 TYR A O 1
ATOM 962 N N . TRP A 1 134 ? 5.086 0.479 9.187 1.00 97.56 134 TRP A N 1
ATOM 963 C CA . TRP A 1 134 ? 3.854 -0.273 8.956 1.00 97.56 134 TRP A CA 1
ATOM 964 C C . TRP A 1 134 ? 3.822 -0.966 7.586 1.00 97.56 134 TRP A C 1
ATOM 966 O O . TRP A 1 134 ? 3.330 -2.080 7.484 1.00 97.56 134 TRP A O 1
ATOM 976 N N . ILE A 1 135 ? 4.355 -0.338 6.534 1.00 97.25 135 ILE A N 1
ATOM 977 C CA . ILE A 1 135 ? 4.483 -0.983 5.218 1.00 97.25 135 ILE A CA 1
ATOM 978 C C . ILE A 1 135 ? 5.465 -2.160 5.282 1.00 97.25 135 ILE A C 1
ATOM 980 O O . ILE A 1 135 ? 5.210 -3.188 4.665 1.00 97.25 135 ILE A O 1
ATOM 984 N N . GLU A 1 136 ? 6.574 -2.018 6.012 1.00 96.81 136 GLU A N 1
ATOM 985 C CA . GLU A 1 136 ? 7.542 -3.102 6.220 1.00 96.81 136 GLU A CA 1
ATOM 986 C C . GLU A 1 136 ? 6.899 -4.303 6.930 1.00 96.81 136 GLU A C 1
ATOM 988 O O . GLU A 1 136 ? 7.124 -5.436 6.507 1.00 96.81 136 GLU A O 1
ATOM 993 N N . ASP A 1 137 ? 6.042 -4.061 7.927 1.00 97.19 137 ASP A N 1
ATOM 994 C CA . ASP A 1 137 ? 5.262 -5.117 8.584 1.00 97.19 137 ASP A CA 1
ATOM 995 C C . ASP A 1 137 ? 4.350 -5.840 7.572 1.00 97.19 137 ASP A C 1
ATOM 997 O O . ASP A 1 137 ? 4.398 -7.063 7.468 1.00 97.19 137 ASP A O 1
ATOM 1001 N N . LEU A 1 138 ? 3.610 -5.095 6.736 1.00 97.56 138 LEU A N 1
ATOM 1002 C CA . LEU A 1 138 ? 2.758 -5.681 5.687 1.00 97.56 138 LEU A CA 1
ATOM 1003 C C . LEU A 1 138 ? 3.545 -6.503 4.659 1.00 97.56 138 LEU A C 1
ATOM 1005 O O . LEU A 1 138 ? 3.055 -7.512 4.153 1.00 97.56 138 LEU A O 1
ATOM 1009 N N . MET A 1 139 ? 4.766 -6.079 4.327 1.00 97.38 139 MET A N 1
ATOM 1010 C CA . MET A 1 139 ? 5.649 -6.866 3.463 1.00 97.38 139 MET A CA 1
ATOM 1011 C C . MET A 1 139 ? 6.017 -8.205 4.113 1.00 97.38 139 MET A C 1
ATOM 1013 O O . MET A 1 139 ? 6.145 -9.205 3.405 1.00 97.38 139 MET A O 1
ATOM 1017 N N . GLY A 1 140 ? 6.148 -8.242 5.443 1.00 95.56 140 GLY A N 1
ATOM 1018 C CA . GLY A 1 140 ? 6.296 -9.476 6.218 1.00 95.56 140 GLY A CA 1
ATOM 1019 C C . GLY A 1 140 ? 5.102 -10.427 6.079 1.00 95.56 140 GLY A C 1
ATOM 1020 O O . GLY A 1 140 ? 5.299 -11.640 6.038 1.00 95.56 140 GLY A O 1
ATOM 1021 N N . ASP A 1 141 ? 3.899 -9.878 5.895 1.00 94.31 141 ASP A N 1
ATOM 1022 C CA . ASP A 1 141 ? 2.650 -10.620 5.654 1.00 94.31 141 ASP A CA 1
ATOM 1023 C C . ASP A 1 141 ? 2.430 -10.986 4.168 1.00 94.31 141 ASP A C 1
ATOM 1025 O O . ASP A 1 141 ? 1.389 -11.519 3.775 1.00 94.31 141 ASP A O 1
ATOM 1029 N N . GLY A 1 142 ? 3.427 -10.730 3.314 1.00 95.81 142 GLY A N 1
ATOM 1030 C CA . GLY A 1 142 ? 3.426 -11.096 1.897 1.00 95.81 142 GLY A CA 1
ATOM 1031 C C . GLY A 1 142 ? 2.876 -10.027 0.953 1.00 95.81 142 GLY A C 1
ATOM 1032 O O . GLY A 1 142 ? 2.837 -10.265 -0.256 1.00 95.81 142 GLY A O 1
ATOM 1033 N N . VAL A 1 143 ? 2.492 -8.850 1.459 1.00 98.19 143 VAL A N 1
ATOM 1034 C CA . VAL A 1 143 ? 2.051 -7.732 0.614 1.00 98.19 143 VAL A CA 1
ATOM 1035 C C . VAL A 1 143 ? 3.202 -7.252 -0.264 1.00 98.19 143 VAL A C 1
ATOM 1037 O O . VAL A 1 143 ? 4.309 -6.972 0.205 1.00 98.19 143 VAL A O 1
ATOM 1040 N N . ARG A 1 144 ? 2.931 -7.095 -1.560 1.00 98.31 144 ARG A N 1
ATOM 1041 C CA . ARG A 1 144 ? 3.905 -6.563 -2.518 1.00 98.31 144 ARG A CA 1
ATOM 1042 C C . ARG A 1 144 ? 3.827 -5.047 -2.528 1.00 98.31 144 ARG A C 1
ATOM 1044 O O . ARG A 1 144 ? 2.741 -4.468 -2.517 1.00 98.31 144 ARG A O 1
ATOM 1051 N N . VAL A 1 145 ? 4.979 -4.391 -2.592 1.00 98.38 145 VAL A N 1
ATOM 1052 C CA . VAL A 1 145 ? 5.067 -2.928 -2.569 1.00 98.38 145 VAL A CA 1
ATOM 1053 C C . VAL A 1 145 ? 5.872 -2.429 -3.759 1.00 98.38 145 VAL A C 1
ATOM 1055 O O . VAL A 1 145 ? 6.974 -2.911 -4.004 1.00 98.38 145 VAL A O 1
ATOM 1058 N N . LEU A 1 146 ? 5.349 -1.427 -4.467 1.00 98.38 146 LEU A N 1
ATOM 1059 C CA . LEU A 1 146 ? 6.113 -0.621 -5.421 1.00 98.38 146 LEU A CA 1
ATOM 1060 C C . LEU A 1 146 ? 6.256 0.802 -4.884 1.00 98.38 146 LEU A C 1
ATOM 1062 O O . LEU A 1 146 ? 5.278 1.540 -4.828 1.00 98.38 146 LEU A O 1
ATOM 1066 N N . ALA A 1 147 ? 7.471 1.203 -4.528 1.00 97.12 147 ALA A N 1
ATOM 1067 C CA . ALA A 1 147 ? 7.778 2.536 -4.015 1.00 97.12 147 ALA A CA 1
ATOM 1068 C C . ALA A 1 147 ? 8.592 3.350 -5.034 1.00 97.12 147 ALA A C 1
ATOM 1070 O O . ALA A 1 147 ? 9.522 2.806 -5.632 1.00 97.12 147 ALA A O 1
ATOM 1071 N N . THR A 1 148 ? 8.264 4.639 -5.217 1.00 93.31 148 THR A N 1
ATOM 1072 C CA . THR A 1 148 ? 9.018 5.583 -6.081 1.00 93.31 148 THR A CA 1
ATOM 1073 C C . THR A 1 148 ? 9.523 6.828 -5.365 1.00 93.31 148 THR A C 1
ATOM 1075 O O . THR A 1 148 ? 9.016 7.134 -4.259 1.00 93.31 148 THR A O 1
#

pLDDT: mean 89.7, std 16.28, range [38.38, 98.69]

Foldseek 3Di:
DDDDDDDPPPPVPPPPDAPPVVLVVCLVQVVVLAADEDDDDPPNCLVVSLVVSQVVLVVFAQEAEFEDDPDLLVRLVRRCVSLVFDQWDQADVVGDIGGDDSVRSLVRNLVSDAQRAEYEYEPCVPDDPVVVVSVVVRVVRSYHYYYD

Radius of gyration: 19.65 Å; chains: 1; bounding box: 44×45×67 Å